Protein AF-A0A3R9WMX7-F1 (afdb_monomer_lite)

Structure (mmCIF, N/CA/C/O backbone):
data_AF-A0A3R9WMX7-F1
#
_entry.id   AF-A0A3R9WMX7-F1
#
loop_
_atom_site.group_PDB
_atom_site.id
_atom_site.type_symbol
_atom_site.label_atom_id
_atom_site.label_alt_id
_atom_site.label_comp_id
_atom_site.label_asym_id
_atom_site.label_entity_id
_atom_site.label_seq_id
_atom_site.pdbx_PDB_ins_code
_atom_site.Cartn_x
_atom_site.Cartn_y
_atom_site.Cartn_z
_atom_site.occupancy
_atom_site.B_iso_or_equiv
_atom_site.auth_seq_id
_atom_site.auth_comp_id
_atom_site.auth_asym_id
_atom_site.auth_atom_id
_atom_site.pdbx_PDB_model_num
ATOM 1 N N . LEU A 1 1 ? -8.026 -3.789 -4.827 1.00 86.31 1 LEU A N 1
ATOM 2 C CA . LEU A 1 1 ? -9.261 -3.994 -4.033 1.00 86.31 1 LEU A CA 1
ATOM 3 C C . LEU A 1 1 ? -9.946 -2.648 -3.790 1.00 86.31 1 LEU A C 1
ATOM 5 O O . LEU A 1 1 ? -9.228 -1.649 -3.762 1.00 86.31 1 LEU A O 1
ATOM 9 N N . PRO A 1 2 ? -11.284 -2.593 -3.651 1.00 92.38 2 PRO A N 1
ATOM 10 C CA . PRO A 1 2 ? -12.007 -1.354 -3.338 1.00 92.38 2 PRO A CA 1
ATOM 11 C C . PRO A 1 2 ? -11.803 -0.881 -1.887 1.00 92.38 2 PRO A C 1
ATOM 13 O O . PRO A 1 2 ? -11.812 0.322 -1.655 1.00 92.38 2 PRO A O 1
ATOM 16 N N . SER A 1 3 ? -11.554 -1.808 -0.955 1.00 96.38 3 SER A N 1
ATOM 17 C CA . SER A 1 3 ? -11.199 -1.576 0.453 1.00 96.38 3 SER A CA 1
ATOM 18 C C . SER A 1 3 ? -10.207 -2.653 0.912 1.00 96.38 3 SER A C 1
ATOM 20 O O . SER A 1 3 ? -10.201 -3.754 0.353 1.00 96.38 3 SER A O 1
ATOM 22 N N . TYR A 1 4 ? -9.372 -2.345 1.901 1.00 97.94 4 TYR A N 1
ATOM 23 C CA . TYR A 1 4 ? -8.523 -3.290 2.637 1.00 97.94 4 TYR A CA 1
ATOM 24 C C . TYR A 1 4 ? -9.150 -3.756 3.947 1.00 97.94 4 TYR A C 1
ATOM 26 O O . TYR A 1 4 ? -8.548 -4.548 4.665 1.00 97.94 4 TYR A O 1
ATOM 34 N N . THR A 1 5 ? -10.350 -3.288 4.274 1.00 97.94 5 THR A N 1
ATOM 35 C CA . THR A 1 5 ? -11.011 -3.609 5.537 1.00 97.94 5 THR A CA 1
ATOM 36 C C . THR A 1 5 ? -12.457 -4.035 5.318 1.00 97.94 5 THR A C 1
ATOM 38 O O . THR A 1 5 ? -13.135 -3.552 4.405 1.00 97.94 5 THR A O 1
ATOM 41 N N . VAL A 1 6 ? -12.917 -4.971 6.152 1.00 96.38 6 VAL A N 1
ATOM 42 C CA . VAL A 1 6 ? -14.303 -5.459 6.201 1.00 96.38 6 VAL A CA 1
ATOM 43 C C . VAL A 1 6 ? -14.653 -5.754 7.658 1.00 96.38 6 VAL A C 1
ATOM 45 O O . VAL A 1 6 ? -14.098 -6.672 8.263 1.00 96.38 6 VAL A O 1
ATOM 48 N N . GLY A 1 7 ? -15.560 -4.971 8.245 1.00 93.88 7 GLY A N 1
ATOM 49 C CA . GLY A 1 7 ? -15.847 -5.049 9.680 1.00 93.88 7 GLY A CA 1
ATOM 50 C C . GLY A 1 7 ? -14.570 -4.846 10.500 1.00 93.88 7 GLY A C 1
ATOM 51 O O . GLY A 1 7 ? -13.880 -3.847 10.331 1.00 93.88 7 GLY A O 1
ATOM 52 N N . ARG A 1 8 ? -14.223 -5.828 11.340 1.00 95.88 8 ARG A N 1
ATOM 53 C CA . ARG A 1 8 ? -13.009 -5.818 12.182 1.00 95.88 8 ARG A CA 1
ATOM 54 C C . ARG A 1 8 ? -11.807 -6.530 11.548 1.00 95.88 8 ARG A C 1
ATOM 56 O O . ARG A 1 8 ? -10.854 -6.861 12.248 1.00 95.88 8 ARG A O 1
ATOM 63 N N . ILE A 1 9 ? -11.859 -6.803 10.247 1.00 97.31 9 ILE A N 1
ATOM 64 C CA . ILE A 1 9 ? -10.806 -7.503 9.505 1.00 97.31 9 ILE A CA 1
ATOM 65 C C . ILE A 1 9 ? -10.012 -6.487 8.685 1.00 97.31 9 ILE A C 1
ATOM 67 O O . ILE A 1 9 ? -10.603 -5.655 7.994 1.00 97.31 9 ILE A O 1
ATOM 71 N N . ALA A 1 10 ? -8.683 -6.598 8.727 1.00 97.81 10 ALA A N 1
ATOM 72 C CA . ALA A 1 10 ? -7.755 -5.845 7.891 1.00 97.81 10 ALA A CA 1
ATOM 73 C C . ALA A 1 10 ? -6.939 -6.791 7.001 1.00 97.81 10 ALA A C 1
ATOM 75 O O . ALA A 1 10 ? -6.412 -7.798 7.471 1.00 97.81 10 ALA A O 1
ATOM 76 N N . LEU A 1 11 ? -6.814 -6.443 5.725 1.00 98.12 11 LEU A N 1
ATOM 77 C CA . LEU A 1 11 ? -5.905 -7.060 4.768 1.00 98.12 11 LEU A CA 1
ATOM 78 C C . LEU A 1 11 ? -4.655 -6.192 4.657 1.00 98.12 11 LEU A C 1
ATOM 80 O O . LEU A 1 11 ? -4.764 -4.978 4.513 1.00 98.12 11 LEU A O 1
ATOM 84 N N . LEU A 1 12 ? -3.481 -6.818 4.659 1.00 97.81 12 LEU A N 1
ATOM 85 C CA . LEU A 1 12 ? -2.189 -6.153 4.494 1.00 97.81 12 LEU A CA 1
ATOM 86 C C . LEU A 1 12 ? -1.221 -7.032 3.700 1.00 97.81 12 LEU A C 1
ATOM 88 O O . LEU A 1 12 ? -1.445 -8.236 3.545 1.00 97.81 12 LEU A O 1
ATOM 92 N N . GLY A 1 13 ? -0.148 -6.430 3.186 1.00 97.19 13 GLY A N 1
ATOM 93 C CA . GLY A 1 13 ? 0.824 -7.134 2.348 1.00 97.19 13 GLY A CA 1
ATOM 94 C C . GLY A 1 13 ? 0.191 -7.705 1.075 1.00 97.19 13 GLY A C 1
ATOM 95 O O . GLY A 1 13 ? -0.734 -7.121 0.506 1.00 97.19 13 GLY A O 1
ATOM 96 N N . ASP A 1 14 ? 0.655 -8.875 0.635 1.00 96.56 14 ASP A N 1
ATOM 97 C CA . ASP A 1 14 ? 0.207 -9.473 -0.630 1.00 96.56 14 ASP A CA 1
ATOM 98 C C . ASP A 1 14 ? -1.299 -9.779 -0.661 1.00 96.56 14 ASP A C 1
ATOM 100 O O . ASP A 1 14 ? -1.919 -9.684 -1.721 1.00 96.56 14 ASP A O 1
ATOM 104 N N . ALA A 1 15 ? -1.921 -10.044 0.494 1.00 96.69 15 ALA A N 1
ATOM 105 C CA . ALA A 1 15 ? -3.370 -10.228 0.586 1.00 96.69 15 ALA A CA 1
ATOM 106 C C . ALA A 1 15 ? -4.158 -8.962 0.190 1.00 96.69 15 ALA A C 1
ATOM 108 O O . ALA A 1 15 ? -5.283 -9.057 -0.300 1.00 96.69 15 ALA A O 1
ATOM 109 N N . ALA A 1 16 ? -3.572 -7.777 0.377 1.00 96.38 16 ALA A N 1
ATOM 110 C CA . ALA A 1 16 ? -4.182 -6.498 0.029 1.00 96.38 16 ALA A CA 1
ATOM 111 C C . ALA A 1 16 ? -3.716 -5.957 -1.333 1.00 96.38 16 ALA A C 1
ATOM 113 O O . ALA A 1 16 ? -4.500 -5.350 -2.076 1.00 96.38 16 ALA A O 1
ATOM 114 N N . HIS A 1 17 ? -2.434 -6.141 -1.665 1.00 95.31 17 HIS A N 1
ATOM 115 C CA . HIS A 1 17 ? -1.791 -5.448 -2.785 1.00 95.31 17 HIS A CA 1
ATOM 116 C C . HIS A 1 17 ? -0.669 -6.227 -3.474 1.00 95.31 17 HIS A C 1
ATOM 118 O O . HIS A 1 17 ? 0.306 -5.619 -3.916 1.00 95.31 17 HIS A O 1
ATOM 124 N N . ALA A 1 18 ? -0.844 -7.540 -3.663 1.00 95.19 18 ALA A N 1
ATOM 125 C CA . ALA A 1 18 ? 0.063 -8.355 -4.473 1.00 95.19 18 ALA A CA 1
ATOM 126 C C . ALA A 1 18 ? 0.523 -7.623 -5.749 1.00 95.19 18 ALA A C 1
ATOM 128 O O . ALA A 1 18 ? -0.281 -7.119 -6.545 1.00 95.19 18 ALA A O 1
ATOM 129 N N . MET A 1 19 ? 1.840 -7.557 -5.937 1.00 94.62 19 MET A N 1
ATOM 130 C CA . MET A 1 19 ? 2.463 -6.769 -6.994 1.00 94.62 19 MET A CA 1
ATOM 131 C C . MET A 1 19 ? 3.592 -7.527 -7.678 1.00 94.62 19 MET A C 1
ATOM 133 O O . MET A 1 19 ? 4.217 -8.421 -7.117 1.00 94.62 19 MET A O 1
ATOM 137 N N . THR A 1 20 ? 3.890 -7.135 -8.914 1.00 93.06 20 THR A N 1
ATOM 138 C CA . THR A 1 20 ? 5.042 -7.672 -9.645 1.00 93.06 20 THR A CA 1
ATOM 139 C C . THR A 1 20 ? 6.357 -7.256 -8.972 1.00 93.06 20 THR A C 1
ATOM 141 O O . THR A 1 20 ? 6.447 -6.124 -8.491 1.00 93.06 20 THR A O 1
ATOM 144 N N . PR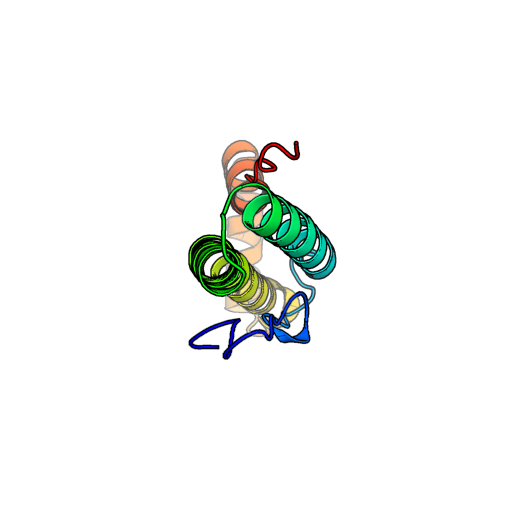O A 1 21 ? 7.422 -8.073 -9.032 1.00 91.44 21 PRO A N 1
ATOM 145 C CA . PRO A 1 21 ? 8.655 -7.831 -8.277 1.00 91.44 21 PRO A CA 1
ATOM 146 C C . PRO A 1 21 ? 9.524 -6.686 -8.827 1.00 91.44 21 PRO A C 1
ATOM 148 O O . PRO A 1 21 ? 10.544 -6.356 -8.233 1.00 91.44 21 PRO A O 1
ATOM 151 N N . HIS A 1 22 ? 9.142 -6.053 -9.941 1.00 89.62 22 HIS A N 1
ATOM 152 C CA . HIS A 1 22 ? 9.993 -5.137 -10.715 1.00 89.62 22 HIS A CA 1
ATOM 153 C C . HIS A 1 22 ? 10.447 -3.853 -9.992 1.00 89.62 22 HIS A C 1
ATOM 155 O O . HIS A 1 22 ? 11.311 -3.158 -10.517 1.00 89.62 22 HIS A O 1
ATOM 161 N N . LEU A 1 23 ? 9.896 -3.532 -8.815 1.00 89.19 23 LEU A N 1
ATOM 162 C CA . LEU A 1 23 ? 10.384 -2.441 -7.954 1.00 89.19 23 LEU A CA 1
ATOM 163 C C . LEU A 1 23 ? 10.935 -2.918 -6.600 1.00 89.19 23 LEU A C 1
ATOM 165 O O . LEU A 1 23 ? 11.369 -2.091 -5.804 1.00 89.19 23 LEU A O 1
ATOM 169 N N . GLY A 1 24 ? 10.881 -4.219 -6.296 1.00 89.56 24 GLY A N 1
ATOM 170 C CA . GLY A 1 24 ? 11.319 -4.753 -5.000 1.00 89.56 24 GLY A CA 1
ATOM 171 C C . GLY A 1 24 ? 10.561 -4.189 -3.789 1.00 89.56 24 GLY A C 1
ATOM 172 O O . GLY A 1 24 ? 11.081 -4.210 -2.682 1.00 89.56 24 GLY A O 1
ATOM 173 N N . GLN A 1 25 ? 9.352 -3.650 -3.986 1.00 93.12 25 GLN A N 1
ATOM 174 C CA . GLN A 1 25 ? 8.630 -2.896 -2.953 1.00 93.12 25 GLN A CA 1
ATOM 175 C C . GLN A 1 25 ? 7.638 -3.715 -2.121 1.00 93.12 25 GLN A C 1
ATOM 177 O O . GLN A 1 25 ? 7.116 -3.177 -1.152 1.00 93.12 25 GLN A O 1
ATOM 182 N N . GLY A 1 26 ? 7.373 -4.985 -2.446 1.00 93.94 26 GLY A N 1
ATOM 183 C CA . GLY A 1 26 ? 6.348 -5.779 -1.747 1.00 93.94 26 GLY A CA 1
ATOM 184 C C . GLY A 1 26 ? 6.556 -5.821 -0.229 1.00 93.94 26 GLY A C 1
ATOM 185 O O . GLY A 1 26 ? 5.684 -5.405 0.532 1.00 93.94 26 GLY A O 1
ATOM 186 N N . ALA A 1 27 ? 7.761 -6.205 0.209 1.00 95.00 27 ALA A N 1
ATOM 187 C CA . ALA A 1 27 ? 8.119 -6.247 1.628 1.00 95.00 27 ALA A CA 1
ATOM 188 C C . ALA A 1 27 ? 8.088 -4.858 2.290 1.00 95.00 27 ALA A C 1
ATOM 190 O O . ALA A 1 27 ? 7.557 -4.714 3.389 1.00 95.00 27 ALA A O 1
ATOM 191 N N . CYS A 1 28 ? 8.595 -3.820 1.614 1.00 95.31 28 CYS A N 1
ATOM 192 C CA . CYS A 1 28 ? 8.527 -2.449 2.123 1.00 95.31 28 CYS A CA 1
ATOM 193 C C . CYS A 1 28 ? 7.074 -2.006 2.332 1.00 95.31 28 CYS A C 1
ATOM 195 O O . CYS A 1 28 ? 6.751 -1.470 3.384 1.00 95.31 28 CYS A O 1
ATOM 197 N N . GLN A 1 29 ? 6.178 -2.278 1.379 1.00 96.56 29 GLN A N 1
ATOM 198 C CA . GLN A 1 29 ? 4.763 -1.931 1.510 1.00 96.56 29 GLN A CA 1
ATOM 199 C C . GLN A 1 29 ? 4.075 -2.708 2.637 1.00 96.56 29 GLN A C 1
ATOM 201 O O . GLN A 1 29 ? 3.277 -2.115 3.355 1.00 96.56 29 GLN A O 1
ATOM 206 N N . ALA A 1 30 ? 4.413 -3.985 2.841 1.00 97.25 30 ALA A N 1
ATOM 207 C CA . ALA A 1 30 ? 3.900 -4.762 3.970 1.00 97.25 30 ALA A CA 1
ATOM 208 C C . ALA A 1 30 ? 4.355 -4.192 5.330 1.00 97.25 30 ALA A C 1
ATOM 210 O O . ALA A 1 30 ? 3.557 -4.115 6.263 1.00 97.25 30 ALA A O 1
ATOM 211 N N . LEU A 1 31 ? 5.608 -3.733 5.441 1.00 97.19 31 LEU A N 1
ATOM 212 C CA . LEU A 1 31 ? 6.107 -3.061 6.648 1.00 97.19 31 LEU A CA 1
ATOM 213 C C . LEU A 1 31 ? 5.409 -1.718 6.886 1.00 97.19 31 LEU A C 1
ATOM 215 O O . LEU A 1 31 ? 4.976 -1.438 8.002 1.00 97.19 31 LEU A O 1
ATOM 219 N N . GLU A 1 32 ? 5.263 -0.901 5.841 1.00 97.19 32 GLU A N 1
ATOM 220 C CA . GLU A 1 32 ? 4.522 0.360 5.926 1.00 97.19 32 GLU A CA 1
ATOM 221 C C . GLU A 1 32 ? 3.062 0.125 6.357 1.00 97.19 32 GLU A C 1
ATOM 223 O O . GLU A 1 32 ? 2.532 0.890 7.162 1.00 97.19 32 GLU A O 1
ATOM 228 N N . ASP A 1 33 ? 2.414 -0.940 5.869 1.00 98.00 33 ASP A N 1
ATOM 229 C CA . ASP A 1 33 ? 1.066 -1.316 6.304 1.00 98.00 33 ASP A CA 1
ATOM 230 C C . ASP A 1 33 ? 1.023 -1.644 7.796 1.00 98.00 33 ASP A C 1
ATOM 232 O O . ASP A 1 33 ? 0.151 -1.138 8.499 1.00 98.00 33 ASP A O 1
ATOM 236 N N . ALA A 1 34 ? 1.952 -2.475 8.278 1.00 97.62 34 ALA A N 1
ATOM 237 C CA . ALA A 1 34 ? 1.992 -2.897 9.673 1.00 97.62 34 ALA A CA 1
ATOM 238 C C . ALA A 1 34 ? 2.170 -1.697 10.616 1.00 97.62 34 ALA A C 1
ATOM 240 O O . ALA A 1 34 ? 1.431 -1.560 11.592 1.00 97.62 34 ALA A O 1
ATOM 241 N N . VAL A 1 35 ? 3.096 -0.789 10.290 1.00 97.88 35 VAL A N 1
ATOM 242 C CA . VAL A 1 35 ? 3.346 0.419 11.090 1.00 97.88 35 VAL A CA 1
ATOM 243 C C . VAL A 1 35 ? 2.145 1.365 11.054 1.00 97.88 35 VAL A C 1
ATOM 245 O O . VAL A 1 35 ? 1.738 1.873 12.099 1.00 97.88 35 VAL A O 1
ATOM 248 N N . THR A 1 36 ? 1.536 1.591 9.886 1.00 97.69 36 THR A N 1
ATOM 249 C CA . THR A 1 36 ? 0.346 2.448 9.789 1.00 97.69 36 THR A CA 1
ATOM 250 C C . THR A 1 36 ? -0.857 1.852 10.513 1.00 97.69 36 THR A C 1
ATOM 252 O O . THR A 1 36 ? -1.575 2.592 11.182 1.00 97.69 36 THR A O 1
ATOM 255 N N . LEU A 1 37 ? -1.074 0.537 10.433 1.00 97.88 37 LEU A N 1
ATOM 256 C CA . LEU A 1 37 ? -2.154 -0.128 11.159 1.00 97.88 37 LEU A CA 1
ATOM 257 C C . LEU A 1 37 ? -1.960 0.000 12.674 1.00 97.88 37 LEU A C 1
ATOM 259 O O . LEU A 1 37 ? -2.893 0.387 13.375 1.00 97.88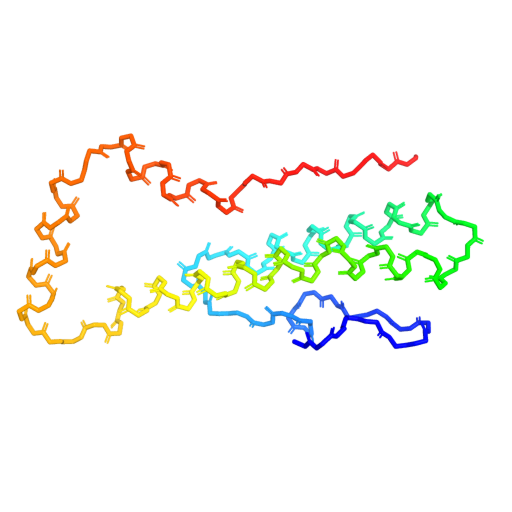 37 LEU A O 1
ATOM 263 N N . ALA A 1 38 ? -0.744 -0.254 13.167 1.00 97.69 38 ALA A N 1
ATOM 264 C CA . ALA A 1 38 ? -0.410 -0.094 14.579 1.00 97.69 38 ALA A CA 1
ATOM 265 C C . ALA A 1 38 ? -0.637 1.350 15.056 1.00 97.69 38 ALA A C 1
ATOM 267 O O . ALA A 1 38 ? -1.300 1.572 16.069 1.00 97.69 38 ALA A O 1
ATOM 268 N N . ALA A 1 39 ? -0.167 2.340 14.291 1.00 97.50 39 ALA A N 1
ATOM 269 C CA . ALA A 1 39 ? -0.370 3.749 14.613 1.00 97.50 39 ALA A CA 1
ATOM 270 C C . ALA A 1 39 ? -1.854 4.149 14.602 1.00 97.50 39 ALA A C 1
ATOM 272 O O . ALA A 1 39 ? -2.298 4.903 15.467 1.00 97.50 39 ALA A O 1
ATOM 273 N N . ALA A 1 40 ? -2.636 3.651 13.642 1.00 97.00 40 ALA A N 1
ATOM 274 C CA . ALA A 1 40 ? -4.063 3.937 13.563 1.00 97.00 40 ALA A CA 1
ATOM 275 C C . ALA A 1 40 ? -4.825 3.340 14.755 1.00 97.00 40 ALA A C 1
ATOM 277 O O . ALA A 1 40 ? -5.661 4.027 15.340 1.00 97.00 40 ALA A O 1
ATOM 278 N N . LEU A 1 41 ? -4.501 2.104 15.148 1.00 97.19 41 LEU A N 1
ATOM 279 C CA . LEU A 1 41 ? -5.084 1.444 16.320 1.00 97.19 41 LEU A CA 1
ATOM 280 C C . LEU A 1 41 ? -4.752 2.181 17.616 1.00 97.19 41 LEU A C 1
ATOM 282 O O . LEU A 1 41 ? -5.617 2.324 18.471 1.00 97.19 41 LEU A O 1
ATOM 286 N N . ALA A 1 42 ? -3.526 2.679 17.751 1.00 96.81 42 ALA A N 1
ATOM 287 C CA . ALA A 1 42 ? -3.104 3.359 18.966 1.00 96.81 42 ALA A CA 1
ATOM 288 C C . ALA A 1 42 ? -3.635 4.804 19.072 1.00 96.81 42 ALA A C 1
ATOM 290 O O . ALA A 1 42 ? -3.819 5.322 20.169 1.00 96.81 42 ALA A O 1
ATOM 291 N N . ALA A 1 43 ? -3.894 5.460 17.937 1.00 95.19 43 ALA A N 1
ATOM 292 C CA . ALA A 1 43 ? -4.329 6.856 17.881 1.00 95.19 43 ALA A CA 1
ATOM 293 C C . ALA A 1 43 ? -5.853 7.049 17.786 1.00 95.19 43 ALA A C 1
ATOM 295 O O . ALA A 1 43 ? -6.311 8.190 17.704 1.00 95.19 43 ALA A O 1
ATOM 296 N N . THR A 1 44 ? -6.647 5.976 17.730 1.00 94.75 44 THR A N 1
ATOM 297 C CA . THR A 1 44 ? -8.107 6.070 17.582 1.00 94.75 44 THR A CA 1
ATOM 298 C C . THR A 1 44 ? -8.837 5.279 18.671 1.00 94.75 44 THR A C 1
ATOM 300 O O . THR A 1 44 ? -8.341 4.251 19.124 1.00 94.75 44 THR A O 1
ATOM 303 N N . PRO A 1 45 ? -10.024 5.737 19.114 1.00 94.44 45 PRO A N 1
ATOM 304 C CA . PRO A 1 45 ? -10.729 5.124 20.242 1.00 94.44 45 PRO A CA 1
ATOM 305 C C . PRO A 1 45 ? -11.453 3.817 19.885 1.00 94.44 45 PRO A C 1
ATOM 307 O O . PRO A 1 45 ? -11.870 3.086 20.780 1.00 94.44 45 PRO A O 1
ATOM 310 N N . THR A 1 46 ? -11.654 3.521 18.597 1.00 97.19 46 THR A N 1
ATOM 311 C CA . THR A 1 46 ? -12.382 2.329 18.144 1.00 97.19 46 THR A CA 1
ATOM 312 C C . THR A 1 46 ? -11.657 1.641 16.993 1.00 97.19 46 THR A C 1
ATOM 314 O O . THR A 1 46 ? -11.031 2.287 16.155 1.00 97.19 46 THR A O 1
ATOM 317 N N . VAL A 1 47 ? -11.794 0.312 16.918 1.00 97.44 47 VAL A N 1
ATOM 318 C CA . VAL A 1 47 ? -11.233 -0.493 15.818 1.00 97.44 47 VAL A CA 1
ATOM 319 C C . VAL A 1 47 ? -11.767 -0.021 14.465 1.00 97.44 47 VAL A C 1
ATOM 321 O O . VAL A 1 47 ? -10.993 0.125 13.529 1.00 97.44 47 VAL A O 1
ATOM 324 N N . ASP A 1 48 ? -13.058 0.290 14.359 1.00 97.75 48 ASP A N 1
ATOM 325 C CA . ASP A 1 48 ? -13.658 0.736 13.096 1.00 97.75 48 ASP A CA 1
ATOM 326 C C . ASP A 1 48 ? -13.049 2.065 12.612 1.00 97.75 48 ASP A C 1
ATOM 328 O O . ASP A 1 48 ? -12.761 2.226 11.422 1.00 97.75 48 ASP A O 1
ATOM 332 N N . ALA A 1 49 ? -12.778 2.999 13.533 1.00 97.44 49 ALA A N 1
ATOM 333 C CA . ALA A 1 49 ? -12.091 4.249 13.213 1.00 97.44 49 ALA A CA 1
ATOM 334 C C . ALA A 1 49 ? -10.632 4.002 12.790 1.00 97.44 49 ALA A C 1
ATOM 336 O O . ALA A 1 49 ? -10.178 4.575 11.795 1.00 97.44 49 ALA A O 1
ATOM 337 N N . ALA A 1 50 ? -9.919 3.109 13.486 1.00 97.94 50 ALA A N 1
ATOM 338 C CA . ALA A 1 50 ? -8.557 2.710 13.133 1.00 97.94 50 ALA A CA 1
ATOM 339 C C . ALA A 1 50 ? -8.486 2.115 11.722 1.00 97.94 50 ALA A C 1
ATOM 341 O O . ALA A 1 50 ? -7.647 2.507 10.913 1.00 97.94 50 ALA A O 1
ATOM 342 N N . LEU A 1 51 ? -9.389 1.182 11.416 1.00 98.44 51 LEU A N 1
ATOM 343 C CA . LEU A 1 51 ? -9.432 0.469 10.145 1.00 98.44 51 LEU A CA 1
ATOM 344 C C . LEU A 1 51 ? -9.835 1.381 8.984 1.00 98.44 51 LEU A C 1
ATOM 346 O O . LEU A 1 51 ? -9.264 1.276 7.899 1.00 98.44 51 LEU A O 1
ATOM 350 N N . THR A 1 52 ? -10.748 2.326 9.219 1.00 97.81 52 THR A N 1
ATOM 351 C CA . THR A 1 52 ? -11.096 3.363 8.234 1.00 97.81 52 THR A CA 1
ATOM 352 C C . THR A 1 52 ? -9.885 4.232 7.899 1.00 97.81 52 THR A C 1
ATOM 354 O O . THR A 1 52 ? -9.590 4.475 6.728 1.00 97.81 52 THR A O 1
ATOM 357 N N . ARG A 1 53 ? -9.141 4.668 8.924 1.00 97.31 53 ARG A N 1
ATOM 358 C CA . ARG A 1 53 ? -7.916 5.453 8.742 1.00 97.31 53 ARG A CA 1
ATOM 359 C C . ARG A 1 53 ? -6.832 4.655 8.014 1.00 97.31 53 ARG A C 1
ATOM 361 O O . ARG A 1 53 ? -6.226 5.168 7.075 1.00 97.31 53 ARG A O 1
ATOM 368 N N . TYR A 1 54 ? -6.616 3.404 8.416 1.00 98.31 54 TYR A N 1
ATOM 369 C CA . TYR A 1 54 ? -5.663 2.500 7.778 1.00 98.31 54 TYR A CA 1
ATOM 370 C C . TYR A 1 54 ? -5.949 2.332 6.277 1.00 98.31 54 TYR A C 1
ATOM 372 O O . TYR A 1 54 ? -5.040 2.528 5.468 1.00 98.31 54 TYR A O 1
ATOM 380 N N . ASP A 1 55 ? -7.198 2.039 5.888 1.00 98.31 55 ASP A N 1
ATOM 381 C CA . ASP A 1 55 ? -7.566 1.893 4.471 1.00 98.31 55 ASP A CA 1
ATOM 382 C C . ASP A 1 55 ? -7.296 3.183 3.685 1.00 98.31 55 ASP A C 1
ATOM 384 O O . ASP A 1 55 ? -6.657 3.146 2.628 1.00 98.31 55 ASP A O 1
ATOM 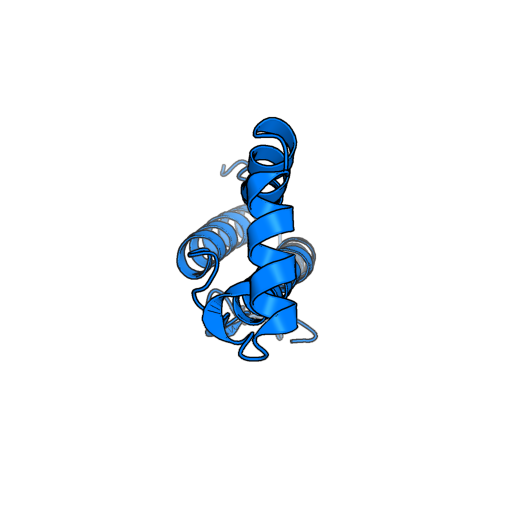388 N N . ALA A 1 56 ? -7.726 4.327 4.225 1.00 97.31 56 ALA A N 1
ATOM 389 C CA . ALA A 1 56 ? -7.582 5.625 3.573 1.00 97.31 56 ALA A CA 1
ATOM 390 C C . ALA A 1 56 ? -6.112 6.009 3.325 1.00 97.31 56 ALA A C 1
ATOM 392 O O . ALA A 1 56 ? -5.793 6.574 2.277 1.00 97.31 56 ALA A O 1
ATOM 393 N N . GLU A 1 57 ? -5.209 5.679 4.251 1.00 96.50 57 GLU A N 1
ATOM 394 C CA . GLU A 1 57 ? -3.779 5.969 4.116 1.00 96.50 57 GLU A CA 1
ATOM 395 C C . GLU A 1 57 ? -3.061 4.956 3.206 1.00 96.50 57 GLU A C 1
ATOM 397 O O . GLU A 1 57 ? -2.253 5.331 2.347 1.00 96.50 57 GLU A O 1
ATOM 402 N N . ARG A 1 58 ? -3.335 3.657 3.376 1.00 97.56 58 ARG A N 1
ATOM 403 C CA . ARG A 1 58 ? -2.523 2.590 2.770 1.00 97.56 58 ARG A CA 1
ATOM 404 C C . ARG A 1 58 ? -2.978 2.170 1.388 1.00 97.56 58 ARG A C 1
ATOM 406 O O . ARG A 1 58 ? -2.126 1.887 0.534 1.00 97.56 58 ARG A O 1
ATOM 413 N N . ARG A 1 59 ? -4.282 2.151 1.112 1.00 97.38 59 ARG A N 1
ATOM 414 C CA . ARG A 1 59 ? -4.804 1.678 -0.177 1.00 97.38 59 ARG A CA 1
ATOM 415 C C . ARG A 1 59 ? -4.348 2.539 -1.358 1.00 97.38 59 ARG A C 1
ATOM 417 O O . ARG A 1 59 ? -3.842 1.961 -2.323 1.00 97.38 59 ARG A O 1
ATOM 424 N N . PRO A 1 60 ? -4.418 3.884 -1.332 1.00 95.94 60 PRO A N 1
ATOM 425 C CA . PRO A 1 60 ? -3.957 4.695 -2.460 1.00 95.94 60 PRO A CA 1
ATOM 426 C C . PRO A 1 60 ? -2.460 4.518 -2.742 1.00 95.94 60 PRO A C 1
ATOM 428 O O . PRO A 1 60 ? -2.059 4.396 -3.904 1.00 95.94 60 PRO A O 1
ATOM 431 N N . ARG A 1 61 ? -1.642 4.461 -1.682 1.00 94.88 61 ARG A N 1
ATOM 432 C CA . ARG A 1 61 ? -0.182 4.363 -1.775 1.00 94.88 61 ARG A CA 1
ATOM 433 C C . ARG A 1 61 ? 0.277 3.009 -2.310 1.00 94.88 61 ARG A C 1
ATOM 435 O O . ARG A 1 61 ? 0.945 2.967 -3.342 1.00 94.88 61 ARG A O 1
ATOM 442 N N . SER A 1 62 ? -0.119 1.917 -1.663 1.00 95.69 62 SER A N 1
ATOM 443 C CA . SER A 1 62 ? 0.272 0.563 -2.081 1.00 95.69 62 SER A CA 1
ATOM 444 C C . SER A 1 62 ? -0.194 0.250 -3.509 1.00 95.69 62 SER A C 1
ATOM 446 O O . SER A 1 62 ? 0.578 -0.266 -4.317 1.00 95.69 62 SER A O 1
ATOM 448 N N . GLN A 1 63 ? -1.407 0.674 -3.893 1.00 95.69 63 GLN A N 1
ATOM 449 C CA . GLN A 1 63 ? -1.901 0.509 -5.265 1.00 95.69 63 GLN A CA 1
ATOM 450 C C . GLN A 1 63 ? -1.125 1.359 -6.284 1.00 95.69 63 GLN A C 1
ATOM 452 O O . GLN A 1 63 ? -0.943 0.934 -7.427 1.00 95.69 63 GLN A O 1
ATOM 457 N N . ALA A 1 64 ? -0.650 2.553 -5.912 1.00 94.00 64 ALA A N 1
ATOM 458 C CA . ALA A 1 64 ? 0.212 3.354 -6.783 1.00 94.00 64 ALA A CA 1
ATOM 459 C C . ALA A 1 64 ? 1.565 2.669 -7.026 1.00 94.00 64 ALA A C 1
ATOM 461 O O . ALA A 1 64 ? 2.024 2.622 -8.169 1.00 94.00 64 ALA A O 1
ATOM 462 N N . VAL A 1 65 ? 2.161 2.084 -5.984 1.00 94.56 65 VAL A N 1
ATOM 463 C CA . VAL A 1 65 ? 3.407 1.309 -6.089 1.00 94.56 65 VAL A CA 1
ATOM 464 C C . VAL A 1 65 ? 3.203 0.047 -6.933 1.00 94.56 65 VAL A C 1
ATOM 466 O O . VAL A 1 65 ? 3.998 -0.214 -7.834 1.00 94.56 65 VAL A O 1
ATOM 469 N N . ALA A 1 66 ? 2.102 -0.683 -6.738 1.00 94.31 66 ALA A N 1
ATOM 470 C CA . ALA A 1 66 ? 1.777 -1.866 -7.536 1.00 94.31 66 ALA A CA 1
ATOM 471 C C . ALA A 1 66 ? 1.617 -1.536 -9.034 1.00 94.31 66 ALA A C 1
ATOM 473 O O . ALA A 1 66 ? 2.150 -2.239 -9.899 1.00 94.31 66 ALA A O 1
ATOM 474 N N . ARG A 1 67 ? 0.939 -0.424 -9.361 1.00 94.19 67 ARG A N 1
ATOM 475 C CA . ARG A 1 67 ? 0.827 0.069 -10.746 1.00 94.19 67 ARG A CA 1
ATOM 476 C C . ARG A 1 67 ? 2.187 0.437 -11.334 1.00 94.19 67 ARG A C 1
ATOM 478 O O . ARG A 1 67 ? 2.469 0.063 -12.473 1.00 94.19 67 ARG A O 1
ATOM 485 N N . ALA A 1 68 ? 3.025 1.128 -10.566 1.00 92.62 68 ALA A N 1
ATOM 486 C CA . ALA A 1 68 ? 4.369 1.490 -10.998 1.00 92.62 68 ALA A CA 1
ATOM 487 C C . ALA A 1 68 ? 5.243 0.252 -11.245 1.00 92.62 68 ALA A C 1
ATOM 489 O O . ALA A 1 68 ? 5.940 0.189 -12.255 1.00 92.62 68 ALA A O 1
ATOM 490 N N . ALA A 1 69 ? 5.140 -0.777 -10.398 1.00 92.62 69 ALA A N 1
ATOM 491 C CA . ALA A 1 69 ? 5.864 -2.030 -10.589 1.00 92.62 69 ALA A CA 1
ATOM 492 C C . ALA A 1 69 ? 5.451 -2.743 -11.878 1.00 92.62 69 ALA A C 1
ATOM 494 O O . ALA A 1 69 ? 6.302 -3.160 -12.667 1.00 92.62 69 ALA A O 1
ATOM 495 N N . ARG A 1 70 ? 4.147 -2.789 -12.162 1.00 93.44 70 ARG A N 1
ATOM 496 C CA . ARG A 1 70 ? 3.641 -3.343 -13.421 1.00 93.44 70 ARG A CA 1
ATOM 497 C C . ARG A 1 70 ? 4.131 -2.547 -14.634 1.00 93.44 70 ARG A C 1
ATOM 499 O O . ARG A 1 70 ? 4.462 -3.141 -15.659 1.00 93.44 70 ARG A O 1
ATOM 506 N N . GLN A 1 71 ? 4.199 -1.219 -14.538 1.00 91.12 71 GLN A N 1
ATOM 507 C CA . GLN A 1 71 ? 4.728 -0.372 -15.610 1.00 91.12 71 GLN A CA 1
ATOM 508 C C . GLN A 1 71 ? 6.233 -0.589 -15.828 1.00 91.12 71 GLN A C 1
ATOM 510 O O . GLN A 1 71 ? 6.663 -0.723 -16.974 1.00 91.12 71 GLN A O 1
ATOM 515 N N . ALA A 1 72 ? 7.012 -0.703 -14.750 1.00 88.62 72 ALA A N 1
ATOM 516 C CA . ALA A 1 72 ? 8.438 -1.011 -14.814 1.00 88.62 72 ALA A CA 1
ATOM 517 C C . ALA A 1 72 ? 8.695 -2.356 -15.514 1.00 88.62 72 ALA A C 1
ATOM 519 O O . ALA A 1 72 ? 9.561 -2.437 -16.382 1.00 88.62 72 ALA A O 1
ATOM 520 N N . GLY A 1 73 ? 7.887 -3.384 -15.231 1.00 89.31 73 GLY A N 1
ATOM 521 C CA . GLY A 1 73 ? 7.943 -4.668 -15.940 1.00 89.31 73 GLY A CA 1
ATOM 522 C C . GLY A 1 73 ? 7.673 -4.553 -17.439 1.00 89.31 73 GLY A C 1
ATOM 523 O O . GLY A 1 73 ? 8.423 -5.101 -18.251 1.00 89.31 73 GLY A O 1
ATOM 524 N N . ARG A 1 74 ? 6.640 -3.782 -17.806 1.00 88.81 74 ARG A N 1
ATOM 525 C CA . ARG A 1 74 ? 6.251 -3.529 -19.204 1.00 88.81 74 ARG A CA 1
ATOM 526 C C . ARG A 1 74 ? 7.341 -2.831 -20.011 1.00 88.81 74 ARG A C 1
ATOM 528 O O . ARG A 1 74 ? 7.612 -3.227 -21.136 1.00 88.81 74 ARG A O 1
ATOM 535 N N . MET A 1 75 ? 7.962 -1.799 -19.440 1.00 85.00 75 MET A N 1
ATOM 536 C CA . MET A 1 75 ? 9.045 -1.041 -20.088 1.00 85.00 75 MET A CA 1
ATOM 537 C C . MET A 1 75 ? 10.384 -1.789 -20.041 1.00 85.00 75 MET A C 1
ATOM 539 O O . MET A 1 75 ? 11.252 -1.595 -20.895 1.00 85.00 75 MET A O 1
ATOM 543 N N . GLY A 1 76 ? 10.545 -2.636 -19.026 1.00 84.75 76 GLY A N 1
ATOM 544 C CA . GLY A 1 76 ? 11.676 -3.512 -18.789 1.00 84.75 76 GLY A CA 1
ATOM 545 C C . GLY A 1 76 ? 11.603 -4.783 -19.634 1.00 84.75 76 GLY A C 1
ATOM 546 O O . GLY A 1 76 ? 11.765 -4.758 -20.851 1.00 84.75 76 GLY A O 1
ATOM 547 N N . GLN A 1 77 ? 11.404 -5.910 -18.963 1.00 78.31 77 GLN A N 1
ATOM 548 C CA . GLN A 1 77 ? 11.593 -7.248 -19.524 1.00 78.31 77 GLN A CA 1
ATOM 549 C C . GLN A 1 77 ? 10.505 -7.682 -20.516 1.00 78.31 77 GLN A C 1
ATOM 551 O O . GLN A 1 77 ? 10.744 -8.582 -21.310 1.00 78.31 77 GLN A O 1
ATOM 556 N N . GLN A 1 78 ? 9.320 -7.066 -20.487 1.00 84.25 78 GLN A N 1
ATOM 557 C CA . GLN A 1 78 ? 8.201 -7.471 -21.350 1.00 84.25 78 GLN A CA 1
ATOM 558 C C . GLN A 1 78 ? 8.203 -6.766 -22.716 1.00 84.25 78 GLN A C 1
ATOM 560 O O . GLN A 1 78 ? 7.421 -7.128 -23.594 1.00 84.25 78 GLN A O 1
ATOM 565 N N . LEU A 1 79 ? 9.065 -5.763 -22.917 1.00 84.44 79 LEU A N 1
ATOM 566 C CA . LEU A 1 79 ? 9.215 -5.089 -24.202 1.00 84.44 79 LEU A CA 1
ATOM 567 C C . LEU A 1 79 ? 10.094 -5.934 -25.131 1.00 84.44 79 LEU A C 1
ATOM 569 O O . LEU A 1 79 ? 11.309 -5.978 -24.958 1.00 84.44 79 LEU A O 1
ATOM 573 N N . SER A 1 80 ? 9.487 -6.587 -26.122 1.00 87.44 80 SER A N 1
ATOM 574 C CA . SER A 1 80 ? 10.187 -7.501 -27.038 1.00 87.44 80 SER A CA 1
ATOM 575 C C . SER A 1 80 ? 10.436 -6.929 -28.438 1.00 87.44 80 SER A C 1
ATOM 577 O O . SER A 1 80 ? 11.316 -7.414 -29.144 1.00 87.44 80 SER A O 1
ATOM 579 N N . HIS A 1 81 ? 9.703 -5.889 -28.855 1.00 91.00 81 HIS A N 1
ATOM 580 C CA . HIS A 1 81 ? 9.835 -5.336 -30.205 1.00 91.00 81 HIS A CA 1
ATOM 581 C C . HIS A 1 81 ? 11.204 -4.642 -30.396 1.00 91.00 81 HIS A C 1
ATOM 583 O O . HIS A 1 81 ? 11.474 -3.663 -29.687 1.00 91.00 81 HIS A O 1
ATOM 589 N N . PRO A 1 82 ? 12.047 -5.052 -31.369 1.00 89.19 82 PRO A N 1
ATOM 590 C CA . PRO A 1 82 ? 13.436 -4.588 -31.486 1.00 89.19 82 PRO A CA 1
ATOM 591 C C . PRO A 1 82 ? 13.590 -3.065 -31.557 1.00 89.19 82 P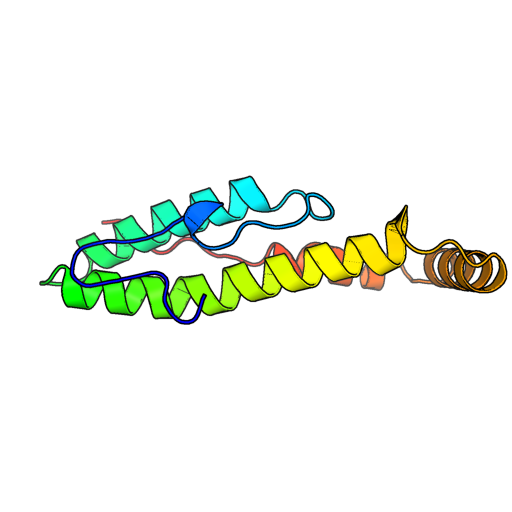RO A C 1
ATOM 593 O O . PRO A 1 82 ? 14.422 -2.484 -30.861 1.00 89.19 82 PRO A O 1
ATOM 596 N N . VAL A 1 83 ? 12.732 -2.396 -32.335 1.00 92.00 83 VAL A N 1
ATOM 597 C CA . VAL A 1 83 ? 12.742 -0.927 -32.455 1.00 92.00 83 VAL A CA 1
ATOM 598 C C . VAL A 1 83 ? 12.395 -0.255 -31.125 1.00 92.00 83 VAL A C 1
ATOM 600 O O . VAL A 1 83 ? 13.034 0.719 -30.736 1.00 92.00 83 VAL A O 1
ATOM 603 N N . ALA A 1 84 ? 11.424 -0.792 -30.385 1.00 88.00 84 ALA A N 1
ATOM 604 C CA . ALA A 1 84 ? 11.013 -0.216 -29.110 1.00 88.00 84 ALA A CA 1
ATOM 605 C C . ALA A 1 84 ? 12.108 -0.389 -28.046 1.00 88.00 84 ALA A C 1
ATOM 607 O O . ALA A 1 84 ? 12.366 0.528 -27.266 1.00 88.00 84 ALA A O 1
ATOM 608 N N . VAL A 1 85 ? 12.806 -1.529 -28.058 1.00 89.12 85 VAL A N 1
ATOM 609 C CA . VAL A 1 85 ? 13.971 -1.784 -27.200 1.00 89.12 85 VAL A CA 1
ATOM 610 C C . VAL A 1 85 ? 15.118 -0.827 -27.531 1.00 89.12 85 VAL A C 1
ATOM 612 O O . VAL A 1 85 ? 15.703 -0.240 -26.618 1.00 89.12 85 VAL A O 1
ATOM 615 N N . ALA A 1 86 ? 15.420 -0.616 -28.817 1.00 89.94 86 ALA A N 1
ATOM 616 C CA . ALA A 1 86 ? 16.461 0.316 -29.248 1.00 89.94 86 ALA A CA 1
ATOM 617 C C . ALA A 1 86 ? 16.155 1.757 -28.804 1.00 89.94 86 ALA A C 1
ATOM 619 O O . ALA A 1 86 ? 17.013 2.410 -28.204 1.00 89.94 86 ALA A O 1
ATOM 620 N N . LEU A 1 87 ? 14.916 2.216 -29.013 1.00 90.81 87 LEU A N 1
ATOM 621 C CA . LEU A 1 87 ? 14.448 3.529 -28.562 1.00 90.81 87 LEU A CA 1
ATOM 622 C C . LEU A 1 87 ? 14.558 3.674 -27.041 1.00 90.81 87 LEU A C 1
ATOM 624 O O . LEU A 1 87 ? 15.133 4.650 -26.559 1.00 90.81 87 LEU A O 1
ATOM 628 N N . ARG A 1 88 ? 14.078 2.683 -26.279 1.00 89.44 88 ARG A N 1
ATOM 629 C CA . ARG A 1 88 ? 14.144 2.679 -24.813 1.00 89.44 88 ARG A CA 1
ATOM 630 C C . ARG A 1 88 ? 15.586 2.736 -24.306 1.00 89.44 88 ARG A C 1
ATOM 632 O O . ARG A 1 88 ? 15.882 3.534 -23.422 1.00 89.44 88 ARG A O 1
ATOM 639 N N . ASN A 1 89 ? 16.493 1.945 -24.875 1.00 90.69 89 ASN A N 1
ATOM 640 C CA . ASN A 1 89 ? 17.899 1.930 -24.464 1.00 90.69 89 ASN A CA 1
ATOM 641 C C . ASN A 1 89 ? 18.601 3.260 -24.770 1.00 90.69 89 ASN A C 1
ATOM 643 O O . ASN A 1 89 ? 19.389 3.744 -23.959 1.00 90.69 89 ASN A O 1
ATOM 647 N N . THR A 1 90 ? 18.306 3.876 -25.915 1.00 90.00 90 THR A N 1
ATOM 648 C CA . THR A 1 90 ? 18.849 5.195 -26.264 1.00 90.00 90 THR A CA 1
ATOM 649 C C . THR A 1 90 ? 18.290 6.287 -25.359 1.00 90.00 90 THR A C 1
ATOM 651 O O . THR A 1 90 ? 19.068 7.063 -24.811 1.00 90.00 90 THR A O 1
ATOM 654 N N . ALA A 1 91 ? 16.980 6.293 -25.099 1.00 89.00 91 ALA A N 1
ATOM 655 C CA . ALA A 1 91 ? 16.373 7.217 -24.144 1.00 89.00 91 ALA A CA 1
ATOM 656 C C . ALA A 1 91 ? 16.984 7.070 -22.741 1.00 89.00 91 ALA A C 1
ATOM 658 O O . ALA A 1 91 ? 17.339 8.070 -22.120 1.00 89.00 91 ALA A O 1
ATOM 659 N N . MET A 1 92 ? 17.190 5.838 -22.260 1.00 86.69 92 MET A N 1
ATOM 660 C CA . MET A 1 92 ? 17.843 5.585 -20.970 1.00 86.69 92 MET A CA 1
ATOM 661 C C . MET A 1 92 ? 19.277 6.123 -20.921 1.00 86.69 92 MET A C 1
ATOM 663 O O . MET A 1 92 ? 19.652 6.720 -19.918 1.00 86.69 92 MET A O 1
ATOM 667 N N . ARG A 1 93 ? 20.063 5.961 -21.995 1.00 88.25 93 ARG A N 1
ATOM 668 C CA . ARG A 1 93 ? 21.440 6.485 -22.078 1.00 88.25 93 ARG A CA 1
ATOM 669 C C . ARG A 1 93 ? 21.505 8.010 -22.070 1.00 88.25 93 ARG A C 1
ATOM 671 O O . ARG A 1 93 ? 22.454 8.572 -21.538 1.00 88.25 93 ARG A O 1
ATOM 678 N N . LEU A 1 94 ? 20.512 8.664 -22.664 1.00 91.94 94 LEU A N 1
ATOM 679 C CA . LEU A 1 94 ? 20.443 10.123 -22.757 1.00 91.94 94 LEU A CA 1
ATOM 680 C C . LEU A 1 94 ? 19.771 10.770 -21.538 1.00 91.94 94 LEU A C 1
ATOM 682 O O . LEU A 1 94 ? 19.836 11.986 -21.379 1.00 91.94 94 LEU A O 1
ATOM 686 N N . THR A 1 95 ? 19.116 9.983 -20.680 1.00 86.44 95 THR A N 1
ATOM 687 C CA . THR A 1 95 ? 18.426 10.503 -19.495 1.00 86.44 95 THR A CA 1
ATOM 688 C C . THR A 1 95 ? 19.457 10.978 -18.463 1.00 86.44 95 THR A C 1
ATOM 690 O O . THR A 1 95 ? 20.235 10.160 -17.971 1.00 86.44 95 THR A O 1
ATOM 693 N N . PRO A 1 96 ? 19.457 12.265 -18.065 1.00 89.62 96 PRO A N 1
ATOM 694 C CA . PRO A 1 96 ? 20.394 12.773 -17.066 1.00 89.62 96 PRO A CA 1
ATOM 695 C C . PRO A 1 96 ? 20.251 12.050 -15.723 1.00 89.62 96 PRO A C 1
ATOM 697 O O . PRO A 1 96 ? 19.131 11.792 -15.274 1.00 89.62 96 PRO A O 1
ATOM 700 N N . SER A 1 97 ? 21.363 11.824 -15.018 1.00 81.44 97 SER A N 1
ATOM 701 C CA . SER A 1 97 ? 21.399 11.086 -13.743 1.00 81.44 97 SER A CA 1
ATOM 702 C C . SER A 1 97 ? 20.424 11.629 -12.692 1.00 81.44 97 SER A C 1
ATOM 704 O O . SER A 1 97 ? 19.803 10.878 -11.955 1.00 81.44 97 SER A O 1
ATOM 706 N N . ARG A 1 98 ? 20.206 12.950 -12.652 1.00 82.31 98 ARG A N 1
ATOM 707 C CA . ARG A 1 98 ? 19.231 13.570 -11.735 1.00 82.31 98 ARG A CA 1
ATOM 708 C C . ARG A 1 98 ? 17.787 13.174 -12.052 1.00 82.31 98 ARG A C 1
ATOM 710 O O . ARG A 1 98 ? 16.983 12.992 -11.139 1.00 82.31 98 ARG A O 1
ATOM 717 N N . 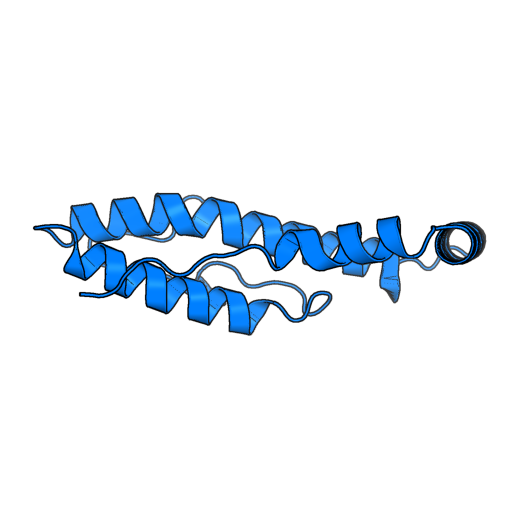ALA A 1 99 ? 17.451 13.052 -13.335 1.00 81.44 99 ALA A N 1
ATOM 718 C CA . ALA A 1 99 ? 16.121 12.649 -13.771 1.00 81.44 99 ALA A CA 1
ATOM 719 C C . ALA A 1 99 ? 15.883 11.158 -13.495 1.00 81.44 99 ALA A C 1
ATOM 721 O O . ALA A 1 99 ? 14.819 10.807 -12.981 1.00 81.44 99 ALA A O 1
ATOM 722 N N . SER A 1 100 ? 16.879 10.299 -13.740 1.00 76.75 100 SER A N 1
ATOM 723 C CA . SER A 1 100 ? 16.783 8.871 -13.415 1.00 76.75 100 SER A CA 1
ATOM 724 C C . SER A 1 100 ? 16.712 8.627 -11.906 1.00 76.75 100 SER A C 1
ATOM 726 O O . SER A 1 100 ? 15.827 7.897 -11.462 1.00 76.75 100 SER A O 1
ATOM 728 N N . THR A 1 101 ? 17.523 9.310 -11.091 1.00 76.81 101 THR A N 1
ATOM 729 C CA . THR A 1 101 ? 17.420 9.239 -9.624 1.00 76.81 101 THR A CA 1
ATOM 730 C C . THR A 1 101 ? 16.045 9.692 -9.138 1.00 76.81 101 THR A C 1
ATOM 732 O O . THR A 1 101 ? 15.414 9.000 -8.343 1.00 76.81 101 THR A O 1
ATOM 735 N N . ARG A 1 102 ? 15.517 10.815 -9.647 1.00 78.94 102 ARG A N 1
ATOM 736 C CA . ARG A 1 102 ? 14.178 11.293 -9.267 1.00 78.94 102 ARG A CA 1
ATOM 737 C C . ARG A 1 102 ? 13.078 10.312 -9.669 1.00 78.94 102 ARG A C 1
ATOM 739 O O . ARG A 1 102 ? 12.102 10.176 -8.941 1.00 78.94 102 ARG A O 1
ATOM 746 N N . MET A 1 103 ? 13.213 9.649 -10.814 1.00 74.94 103 MET A N 1
ATOM 747 C CA . MET A 1 103 ? 12.271 8.625 -11.263 1.00 74.94 103 MET A CA 1
ATOM 748 C C . MET A 1 103 ? 12.284 7.404 -10.335 1.00 74.94 103 MET A C 1
ATOM 750 O O . MET A 1 103 ? 11.215 6.939 -9.952 1.00 74.94 103 MET A O 1
ATOM 754 N N . ILE A 1 104 ? 13.469 6.942 -9.924 1.00 75.12 104 ILE A N 1
ATOM 755 C CA . ILE A 1 104 ? 13.637 5.806 -9.004 1.00 75.12 104 ILE A CA 1
ATOM 756 C C . ILE A 1 104 ? 13.074 6.142 -7.616 1.00 75.12 104 ILE A C 1
ATOM 758 O O . ILE A 1 104 ? 12.281 5.386 -7.062 1.00 75.12 104 ILE A O 1
ATOM 762 N N . LEU A 1 105 ? 13.423 7.307 -7.064 1.00 78.12 105 LEU A N 1
ATOM 763 C CA . LEU A 1 105 ? 13.102 7.660 -5.678 1.00 78.12 105 LEU A CA 1
ATOM 764 C C . LEU A 1 105 ? 11.630 8.021 -5.430 1.00 78.12 105 LEU A C 1
ATOM 766 O O . LEU A 1 105 ? 11.205 8.048 -4.278 1.00 78.12 105 LEU A O 1
ATOM 770 N N . ARG A 1 106 ? 10.822 8.255 -6.474 1.00 77.25 106 ARG A N 1
ATOM 771 C CA . ARG A 1 106 ? 9.401 8.650 -6.345 1.00 77.25 106 ARG A CA 1
ATOM 772 C C . ARG A 1 106 ? 8.556 7.696 -5.498 1.00 77.25 106 ARG A C 1
ATOM 774 O O . ARG A 1 106 ? 7.579 8.134 -4.903 1.00 77.25 106 ARG A O 1
ATOM 781 N N . HIS A 1 107 ? 8.908 6.414 -5.446 1.00 80.44 107 HIS A N 1
ATOM 782 C CA . HIS A 1 107 ? 8.164 5.415 -4.672 1.00 80.44 107 HIS A CA 1
ATOM 783 C C . HIS A 1 107 ? 8.729 5.192 -3.259 1.00 80.44 107 HIS A C 1
ATOM 785 O O . HIS A 1 107 ? 8.043 4.619 -2.414 1.00 80.44 107 HIS A O 1
ATOM 791 N N . HIS A 1 108 ? 9.916 5.734 -2.966 1.00 80.19 108 HIS A N 1
ATOM 792 C CA . HIS A 1 108 ? 10.604 5.603 -1.676 1.00 80.19 108 HIS A CA 1
ATOM 793 C C . HIS A 1 108 ? 10.259 6.707 -0.671 1.00 80.19 108 HIS A C 1
ATOM 795 O O . HIS A 1 108 ? 10.711 6.671 0.469 1.00 80.19 108 HIS A O 1
ATOM 801 N N . THR A 1 109 ? 9.457 7.696 -1.063 1.00 82.94 109 THR A N 1
ATOM 802 C CA . THR A 1 109 ? 9.038 8.769 -0.160 1.00 82.94 109 THR A CA 1
ATOM 803 C C . THR A 1 109 ? 7.854 8.294 0.681 1.00 82.94 109 THR A C 1
ATOM 805 O O . THR A 1 109 ? 6.695 8.466 0.295 1.00 82.94 109 THR A O 1
ATOM 808 N N . TRP A 1 110 ? 8.146 7.649 1.805 1.00 91.00 110 TRP A N 1
ATOM 809 C CA . TRP A 1 110 ? 7.211 7.423 2.905 1.00 91.00 110 TRP A CA 1
ATOM 810 C C . TRP A 1 110 ? 7.859 7.863 4.203 1.00 91.00 110 TRP A C 1
ATOM 812 O O . TRP A 1 110 ? 9.072 7.746 4.371 1.00 91.00 110 TRP A O 1
ATOM 822 N N . SER A 1 111 ? 7.041 8.366 5.116 1.00 90.56 111 SER A N 1
ATOM 823 C CA . SER A 1 111 ? 7.474 8.720 6.458 1.00 90.56 111 SER A CA 1
ATOM 824 C C . SER A 1 111 ? 6.617 7.945 7.448 1.00 90.56 111 SER A C 1
ATOM 826 O O . SER A 1 111 ? 5.389 7.978 7.316 1.00 90.56 111 SER A O 1
ATOM 828 N N . PRO A 1 112 ? 7.232 7.239 8.411 1.00 90.00 112 PRO A N 1
ATOM 829 C CA . PRO A 1 112 ? 6.478 6.461 9.374 1.00 90.00 112 PRO A CA 1
ATOM 830 C C . PRO A 1 112 ? 5.603 7.375 10.238 1.00 90.00 112 PRO A C 1
ATOM 832 O O . PRO A 1 112 ? 6.070 8.434 10.673 1.00 90.00 112 PRO A O 1
ATOM 835 N N . PRO A 1 113 ? 4.344 6.990 10.514 1.00 90.00 113 PRO A N 1
ATOM 836 C CA . PRO A 1 113 ? 3.563 7.656 11.542 1.00 90.00 113 PRO A CA 1
ATOM 837 C C . PRO A 1 113 ? 4.232 7.462 12.908 1.00 90.00 113 PRO A C 1
ATOM 839 O O . PRO A 1 113 ? 4.913 6.465 13.152 1.00 90.00 113 PRO A O 1
ATOM 842 N N . ARG A 1 114 ? 4.035 8.426 13.811 1.00 85.12 114 ARG A N 1
ATOM 843 C CA . ARG A 1 114 ? 4.517 8.305 15.190 1.00 85.12 114 ARG A CA 1
ATOM 844 C C . ARG A 1 114 ? 3.728 7.207 15.900 1.00 85.12 114 ARG A C 1
ATOM 846 O O . ARG A 1 114 ? 2.501 7.277 15.946 1.00 85.12 114 ARG A O 1
ATOM 853 N N . LEU A 1 115 ? 4.443 6.217 16.424 1.00 76.44 115 LEU A N 1
ATOM 854 C CA . LEU A 1 115 ? 3.898 5.246 17.365 1.00 76.44 115 LEU A CA 1
ATOM 855 C C . LEU A 1 115 ? 3.962 5.863 18.775 1.00 76.44 115 LEU A C 1
ATOM 857 O O . LEU A 1 115 ? 4.931 6.580 19.047 1.00 76.44 115 LEU A O 1
ATOM 861 N N . PRO A 1 116 ? 2.933 5.675 19.615 1.00 66.81 116 PRO A N 1
ATOM 862 C CA . PRO A 1 116 ? 2.997 6.059 21.021 1.00 66.81 116 PRO A CA 1
ATOM 863 C C . PRO A 1 116 ? 3.998 5.214 21.814 1.00 66.81 116 PRO A C 1
ATOM 865 O O . PRO A 1 116 ? 4.349 4.104 21.349 1.00 66.81 116 PRO A O 1
#

Secondary structure (DSSP, 8-state):
---SEETTEE--THHHH---GGG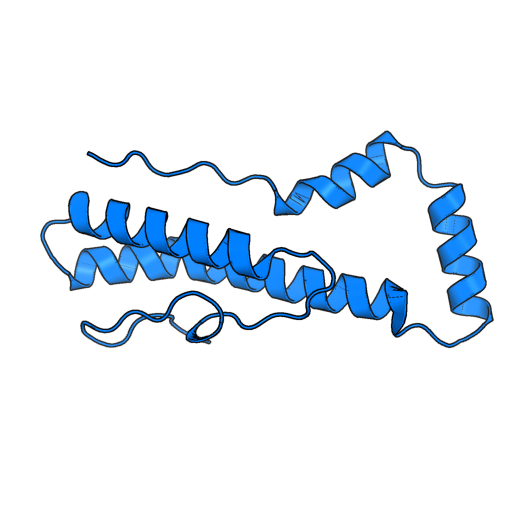S-HHHHHHHHHHHHHHHHHHSSSHHHHHHHHHHHHHHHHHHHHHHHHHHHHHTTT---HHHHHHHHHHHHHS-HHHHHHHHHTTT---PPPP-

Foldseek 3Di:
DLWQDDDLDGHAQCRQANAACQLVCRVVLRVLLVLLLQQLVQVDPDSVRSRVSSRVPRVVLSNVVRVVSVVSCCLPPVDDDPVSVVVSVVCVVPQDPVRVVCVSCVSVPDDGDDHD

Radius of gyration: 17.66 Å; chains: 1; bounding box: 37×24×54 Å

pLDDT: mean 91.5, std 6.7, range [66.81, 98.44]

Sequence (116 aa):
LPSYTVGRIALLGDAAHAMTPHLGQGACQALEDAVTLAAALAATPTVDAALTRYDAERRPRSQAVARAARQAGRMGQQLSHPVAVALRNTAMRLTPSRASTRMILRHHTWSPPRLP